Protein AF-A0A7C7VQ15-F1 (afdb_monomer_lite)

Radius of gyration: 19.2 Å; chains: 1; bounding box: 35×45×31 Å

Foldseek 3Di:
DVVVVVVVVVVVVVVVCVVVVPDDDDDDDLQPDEEEDEDDDDDPCCVPPVVVVVVVVVCVSVVVVHHYHYDYDPPD

Structure (mmCIF, N/CA/C/O backbone):
data_AF-A0A7C7VQ15-F1
#
_entry.id   AF-A0A7C7VQ15-F1
#
loop_
_atom_site.group_PDB
_atom_site.id
_atom_site.type_symbol
_atom_site.label_atom_id
_atom_site.label_alt_id
_atom_site.label_comp_id
_atom_site.label_asym_id
_atom_site.label_entity_id
_atom_site.label_seq_id
_atom_site.pdbx_PDB_ins_code
_atom_site.Cartn_x
_atom_site.Cartn_y
_atom_site.Cartn_z
_atom_site.occupancy
_atom_site.B_iso_or_equiv
_atom_site.auth_seq_id
_atom_site.auth_comp_id
_atom_site.auth_asym_id
_atom_site.auth_atom_id
_atom_site.pdbx_PDB_model_num
ATOM 1 N N . MET A 1 1 ? -3.217 36.579 16.003 1.00 61.00 1 MET A N 1
ATOM 2 C CA . MET A 1 1 ? -4.262 35.898 15.195 1.00 61.00 1 MET A CA 1
ATOM 3 C C . MET A 1 1 ? -3.875 34.468 14.792 1.00 61.00 1 MET A C 1
ATOM 5 O O . MET A 1 1 ? -4.675 33.566 15.013 1.00 61.00 1 MET A O 1
ATOM 9 N N . ILE A 1 2 ? -2.659 34.231 14.283 1.00 77.38 2 ILE A N 1
ATOM 10 C CA . ILE A 1 2 ? -2.145 32.909 13.848 1.00 77.38 2 ILE A CA 1
ATOM 11 C C . ILE A 1 2 ? -2.175 31.852 14.968 1.00 77.38 2 ILE A C 1
ATOM 13 O O . ILE A 1 2 ? -2.763 30.790 14.797 1.00 77.38 2 ILE A O 1
ATOM 17 N N . ILE A 1 3 ? -1.673 32.180 16.165 1.00 85.50 3 ILE A N 1
ATOM 18 C CA . ILE A 1 3 ? -1.623 31.245 17.310 1.00 85.50 3 ILE A CA 1
ATOM 19 C C . ILE A 1 3 ? -3.017 30.706 17.690 1.00 85.50 3 ILE A C 1
ATOM 21 O O . ILE A 1 3 ? -3.160 29.536 18.037 1.00 85.50 3 ILE A O 1
ATOM 25 N N . LYS A 1 4 ? -4.070 31.533 17.597 1.00 80.62 4 LYS A N 1
ATOM 26 C CA . LYS A 1 4 ? -5.455 31.119 17.892 1.00 80.62 4 LYS A CA 1
ATOM 27 C C . LYS A 1 4 ? -5.969 30.091 16.875 1.00 80.62 4 LYS A C 1
ATOM 29 O O . LYS A 1 4 ? -6.655 29.150 17.268 1.00 80.62 4 LYS A O 1
ATOM 34 N N . HIS A 1 5 ? -5.615 30.248 15.599 1.00 87.94 5 HIS A N 1
ATOM 35 C CA . HIS A 1 5 ? -6.003 29.321 14.533 1.00 87.94 5 HIS A CA 1
ATOM 36 C C . HIS A 1 5 ? -5.228 28.006 14.624 1.00 87.9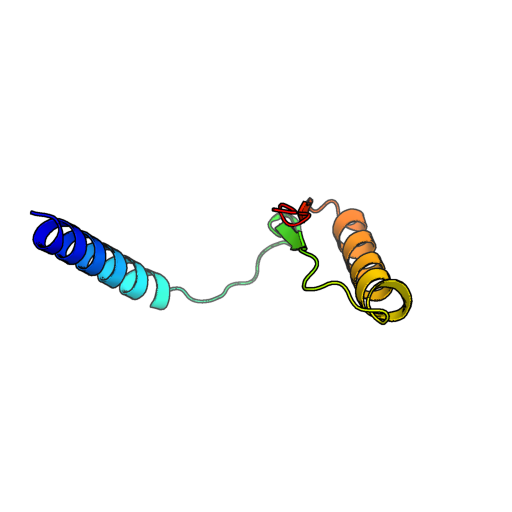4 5 HIS A C 1
ATOM 38 O O . HIS A 1 5 ? -5.852 26.950 14.572 1.00 87.94 5 HIS A O 1
ATOM 44 N N . CYS A 1 6 ? -3.917 28.056 14.888 1.00 92.62 6 CYS A N 1
ATOM 45 C CA . CYS A 1 6 ? -3.119 26.855 15.144 1.00 92.62 6 CYS A CA 1
ATOM 46 C C . CYS A 1 6 ? -3.685 26.052 16.323 1.00 92.62 6 CYS A C 1
ATOM 48 O O . CYS A 1 6 ? -3.946 24.865 16.177 1.00 92.62 6 CYS A O 1
ATOM 50 N N . LYS A 1 7 ? -3.995 26.707 17.454 1.00 94.75 7 LYS A N 1
ATOM 51 C CA . LYS A 1 7 ? -4.602 26.040 18.621 1.00 94.75 7 LYS A CA 1
ATOM 52 C C . LYS A 1 7 ? -5.944 25.379 18.299 1.00 94.75 7 LYS A C 1
ATOM 54 O O . LYS A 1 7 ? -6.222 24.294 18.802 1.00 94.75 7 LYS A O 1
ATOM 59 N N . ARG A 1 8 ? -6.786 26.018 17.479 1.00 94.50 8 ARG A N 1
ATOM 60 C CA . ARG A 1 8 ? -8.051 25.420 17.024 1.00 94.50 8 ARG A CA 1
ATOM 61 C C . ARG A 1 8 ? -7.795 24.193 16.146 1.00 94.50 8 ARG A C 1
ATOM 63 O O . ARG A 1 8 ? -8.425 23.168 16.379 1.00 94.50 8 ARG A O 1
ATOM 70 N N . GLY A 1 9 ? -6.859 24.287 15.201 1.00 96.31 9 GLY A N 1
ATOM 71 C CA . GLY A 1 9 ? -6.459 23.168 14.346 1.00 96.31 9 GLY A CA 1
ATOM 72 C C . GLY A 1 9 ? -5.939 21.978 15.151 1.00 96.31 9 GLY A C 1
ATOM 73 O O . GLY A 1 9 ? -6.413 20.863 14.959 1.00 96.31 9 GLY A O 1
ATOM 74 N N . THR A 1 10 ? -5.059 22.218 16.128 1.00 97.31 10 THR A N 1
ATOM 75 C CA . THR A 1 10 ? -4.524 21.162 17.001 1.00 97.31 10 THR A CA 1
ATOM 76 C C . THR A 1 10 ? -5.628 20.436 17.766 1.00 97.31 10 THR A C 1
ATOM 78 O O . THR A 1 10 ? -5.615 19.214 17.814 1.00 97.31 10 THR A O 1
ATOM 81 N N . ARG A 1 11 ? -6.613 21.157 18.319 1.00 96.62 11 ARG A N 1
ATOM 82 C CA . ARG A 1 11 ? -7.733 20.530 19.048 1.00 96.62 11 ARG A CA 1
ATOM 83 C C . ARG A 1 11 ? -8.585 19.632 18.152 1.00 96.62 11 ARG A C 1
ATOM 85 O O . ARG A 1 11 ? -9.012 18.571 18.590 1.00 96.62 11 ARG A O 1
ATOM 92 N N . ILE A 1 12 ? -8.829 20.053 16.910 1.00 97.44 12 ILE A N 1
ATOM 93 C CA . ILE A 1 12 ? -9.575 19.248 15.933 1.00 97.44 12 ILE A CA 1
ATOM 94 C C . ILE A 1 12 ? -8.779 17.985 15.589 1.00 97.44 12 ILE A C 1
ATOM 96 O O . ILE A 1 12 ? -9.318 16.888 15.687 1.00 97.44 12 ILE A O 1
ATOM 100 N N . ALA A 1 13 ? -7.487 18.129 15.279 1.00 97.56 13 ALA A N 1
ATOM 101 C CA . ALA A 1 13 ? -6.618 16.995 14.975 1.00 97.56 13 ALA A CA 1
ATOM 102 C C . ALA A 1 13 ? -6.522 16.003 16.148 1.00 97.56 13 ALA A C 1
ATOM 104 O O . ALA A 1 13 ? -6.618 14.800 15.937 1.00 97.56 13 ALA A O 1
ATOM 105 N N . GLN A 1 14 ? -6.406 16.494 17.388 1.00 97.88 14 GLN A N 1
ATOM 106 C CA . GLN A 1 14 ? -6.390 15.652 18.591 1.00 97.88 14 GLN A CA 1
ATOM 107 C C . GLN A 1 14 ? -7.658 14.804 18.719 1.00 97.88 14 GLN A C 1
ATOM 109 O O . GLN A 1 14 ? -7.567 13.616 19.017 1.00 97.88 14 GLN A O 1
ATOM 114 N N . ARG A 1 15 ? -8.831 15.393 18.455 1.00 97.56 15 ARG A N 1
ATOM 115 C CA . ARG A 1 15 ? -10.099 14.657 18.469 1.00 97.56 15 ARG A CA 1
ATOM 116 C C . ARG A 1 15 ? -10.139 13.577 17.384 1.00 97.56 15 ARG A C 1
ATOM 118 O O . ARG A 1 15 ? -10.460 12.439 17.697 1.00 97.56 15 ARG A O 1
ATOM 125 N N . MET A 1 16 ? -9.755 13.915 16.151 1.00 98.00 16 MET A N 1
ATOM 126 C CA . MET A 1 16 ? -9.713 12.956 15.038 1.00 98.00 16 MET A CA 1
ATOM 127 C C . MET A 1 16 ? -8.769 11.780 15.324 1.00 98.00 16 MET A C 1
ATOM 129 O O . MET A 1 16 ? -9.098 10.641 15.019 1.00 98.00 16 MET A O 1
ATOM 133 N N . VAL A 1 17 ? -7.608 12.042 15.939 1.00 98.00 17 VAL A N 1
ATOM 134 C CA . VAL A 1 17 ? -6.662 10.988 16.341 1.00 98.00 17 VAL A CA 1
ATOM 135 C C . VAL A 1 17 ? -7.255 10.093 17.426 1.00 98.00 17 VAL A C 1
ATOM 137 O O . VAL A 1 17 ? -7.092 8.878 17.346 1.00 98.00 17 VAL A O 1
ATOM 140 N N . SER A 1 18 ? -7.950 10.665 18.415 1.00 97.81 18 SER A N 1
ATOM 141 C CA . SER A 1 18 ? -8.623 9.880 19.458 1.00 97.81 18 SER A CA 1
ATOM 142 C C . SER A 1 18 ? -9.655 8.930 18.853 1.00 97.81 18 SER A C 1
ATOM 144 O O . SER A 1 18 ? -9.604 7.738 19.121 1.00 97.81 18 SER A O 1
ATOM 146 N N . GLU A 1 19 ? -10.530 9.445 17.984 1.00 97.56 19 GLU A N 1
ATOM 147 C CA . GLU A 1 19 ? -11.569 8.656 17.306 1.00 97.56 19 GLU A CA 1
ATOM 148 C C . GLU A 1 19 ? -10.950 7.566 16.407 1.00 97.56 19 GLU A C 1
ATOM 150 O O . GLU A 1 19 ? -11.367 6.412 16.445 1.00 97.56 19 GLU A O 1
ATOM 155 N N . ALA A 1 20 ? -9.900 7.889 15.645 1.00 96.94 20 ALA A N 1
ATOM 156 C CA . ALA A 1 20 ? -9.235 6.921 14.770 1.00 96.94 20 ALA A CA 1
ATOM 157 C C . ALA A 1 20 ? -8.473 5.825 15.537 1.00 96.94 20 ALA A C 1
ATOM 159 O O . ALA A 1 20 ? -8.334 4.712 15.035 1.00 96.94 20 ALA A O 1
ATOM 160 N N . SER A 1 21 ? -7.983 6.120 16.745 1.00 97.19 21 SER A N 1
ATOM 161 C CA . SER A 1 21 ? -7.237 5.157 17.571 1.00 97.19 21 SER A CA 1
ATOM 162 C C . SER A 1 21 ? -8.121 4.047 18.150 1.00 97.19 21 SER A C 1
ATOM 164 O O . SER A 1 21 ? -7.604 3.009 18.558 1.00 97.19 21 SER A O 1
ATOM 166 N N . GLU A 1 22 ? -9.440 4.245 18.183 1.00 97.50 22 GLU A N 1
ATOM 167 C CA . GLU A 1 22 ? -10.412 3.242 18.638 1.00 97.50 22 GLU A CA 1
ATOM 168 C C . GLU A 1 22 ? -10.769 2.221 17.542 1.00 97.50 22 GLU A C 1
ATOM 170 O O . GLU A 1 22 ? -11.335 1.164 17.836 1.00 97.50 22 GLU A O 1
ATOM 175 N N . LEU A 1 23 ? -10.419 2.504 16.280 1.00 96.94 23 LEU A N 1
ATOM 176 C CA . LEU A 1 23 ? -10.682 1.616 15.151 1.00 96.94 23 LEU A CA 1
ATOM 177 C C . LEU A 1 23 ? -9.859 0.328 15.266 1.00 96.94 23 LEU A C 1
ATOM 179 O O . LEU A 1 23 ? -8.646 0.342 15.486 1.00 96.94 23 LEU A O 1
ATOM 183 N N . LYS A 1 24 ? -10.522 -0.812 15.062 1.00 96.88 24 LYS A N 1
ATOM 184 C CA . LYS A 1 24 ? -9.878 -2.128 15.016 1.00 96.88 24 LYS A CA 1
ATOM 185 C C . LYS A 1 24 ? -9.683 -2.559 13.570 1.00 96.88 24 LYS A C 1
ATOM 187 O O . LYS A 1 24 ? -10.519 -2.285 12.718 1.00 96.88 24 LYS A O 1
ATOM 192 N N . ARG A 1 25 ? -8.574 -3.253 13.304 1.00 95.69 25 ARG A N 1
ATOM 193 C CA . ARG A 1 25 ? -8.334 -3.868 11.995 1.00 95.69 25 ARG A CA 1
ATOM 194 C C . ARG A 1 25 ? -9.329 -5.000 11.768 1.00 95.69 25 ARG A C 1
ATOM 196 O O . ARG A 1 25 ? -9.560 -5.804 12.670 1.00 95.69 25 ARG A O 1
ATOM 203 N N . GLU A 1 26 ? -9.827 -5.088 10.547 1.00 96.56 26 GLU A N 1
ATOM 204 C CA . GLU A 1 26 ? -10.685 -6.166 10.072 1.00 96.56 26 GLU A CA 1
ATOM 205 C C . GLU A 1 26 ? -10.169 -6.696 8.727 1.00 96.56 26 GLU A C 1
ATOM 207 O O . GLU A 1 26 ? -9.467 -5.974 8.011 1.00 96.56 26 GLU A O 1
ATOM 212 N N . PRO A 1 27 ? -10.468 -7.957 8.376 1.00 96.44 27 PRO A N 1
ATOM 213 C CA . PRO A 1 27 ? -10.202 -8.461 7.038 1.00 96.44 27 PRO A CA 1
ATOM 214 C C . PRO A 1 27 ? -10.954 -7.638 5.987 1.00 96.44 27 PRO A C 1
ATOM 216 O O . PRO A 1 27 ? -12.131 -7.319 6.153 1.00 96.44 27 PRO A O 1
ATOM 219 N N . HIS A 1 28 ? -10.284 -7.338 4.880 1.00 93.88 28 HIS A N 1
ATOM 220 C CA . HIS A 1 28 ? -10.878 -6.643 3.746 1.00 93.88 28 HIS A CA 1
ATOM 221 C C . HIS A 1 28 ? -10.497 -7.353 2.447 1.00 93.88 28 HIS A C 1
ATOM 223 O O . HIS A 1 28 ? -9.418 -7.953 2.389 1.00 93.88 28 HIS A O 1
ATOM 229 N N . PRO A 1 29 ? -11.371 -7.340 1.424 1.00 94.19 29 PRO A N 1
ATOM 230 C CA . PRO A 1 29 ? -11.037 -7.941 0.147 1.00 94.19 29 PRO A CA 1
ATOM 231 C C . PRO A 1 29 ? -9.846 -7.211 -0.468 1.00 94.19 29 PRO A C 1
ATOM 233 O O . PRO A 1 29 ? -9.661 -6.008 -0.259 1.00 94.19 29 PRO A O 1
ATOM 236 N N . LEU A 1 30 ? -9.064 -7.950 -1.254 1.00 90.94 30 LEU A N 1
ATOM 237 C CA . LEU A 1 30 ? -7.917 -7.384 -1.951 1.00 90.94 30 LEU A CA 1
ATOM 238 C C . LEU A 1 30 ? -8.334 -6.210 -2.849 1.00 90.94 30 LEU A C 1
ATOM 240 O O . LEU A 1 30 ? -7.599 -5.235 -2.859 1.00 90.94 30 LEU A O 1
ATOM 244 N N . SER A 1 31 ? -9.556 -6.246 -3.410 1.00 93.19 31 SER A N 1
ATOM 245 C CA . SER A 1 31 ? -10.177 -5.220 -4.280 1.00 93.19 31 SER A CA 1
ATOM 246 C C . SER A 1 31 ? -10.200 -3.798 -3.719 1.00 93.19 31 SER A C 1
ATOM 248 O O . SER A 1 31 ? -10.508 -2.843 -4.429 1.00 93.19 31 SER A O 1
ATOM 250 N N . ASN A 1 32 ? -9.974 -3.658 -2.411 1.00 93.25 32 ASN A N 1
ATOM 251 C CA . ASN A 1 32 ? -9.964 -2.376 -1.716 1.00 93.25 32 ASN A CA 1
ATOM 252 C C . ASN A 1 32 ? -8.529 -1.886 -1.447 1.00 93.25 32 ASN A C 1
ATOM 254 O O . ASN A 1 32 ? -8.336 -0.872 -0.772 1.00 93.25 32 ASN A O 1
ATOM 258 N N . LEU A 1 33 ? -7.516 -2.601 -1.944 1.00 93.56 33 LEU A N 1
ATOM 259 C CA . LEU A 1 33 ? -6.114 -2.258 -1.796 1.00 93.56 33 LEU A CA 1
ATOM 260 C C . LEU A 1 33 ? -5.697 -1.291 -2.906 1.00 93.56 33 LEU A C 1
ATOM 262 O O . LEU A 1 33 ? -5.818 -1.549 -4.097 1.00 93.56 33 LEU A O 1
ATOM 266 N N . THR A 1 34 ? -5.130 -0.160 -2.506 1.00 94.69 34 THR A N 1
ATOM 267 C CA . THR A 1 34 ? -4.409 0.729 -3.418 1.00 94.69 34 THR A CA 1
ATOM 268 C C . THR A 1 34 ? -3.018 0.948 -2.861 1.00 94.69 34 THR A C 1
ATOM 270 O O . THR A 1 34 ? -2.864 1.368 -1.712 1.00 94.69 34 THR A O 1
ATOM 273 N N . VAL A 1 35 ? -1.999 0.668 -3.670 1.00 94.31 35 VAL A N 1
ATOM 274 C CA . VAL A 1 35 ? -0.599 0.802 -3.259 1.00 94.31 35 VAL A CA 1
ATOM 275 C C . VAL A 1 35 ? 0.045 1.958 -4.006 1.00 94.31 35 VAL A C 1
ATOM 277 O O . VAL A 1 35 ? 0.024 2.016 -5.229 1.00 94.31 35 VAL A O 1
ATOM 280 N N . SER A 1 36 ? 0.648 2.886 -3.266 1.00 93.56 36 SER A N 1
ATOM 281 C CA . SER A 1 36 ? 1.464 3.955 -3.842 1.00 93.56 36 SER A CA 1
ATOM 282 C C . SER A 1 36 ? 2.938 3.669 -3.601 1.00 93.56 36 SER A C 1
ATOM 284 O O . SER A 1 36 ? 3.347 3.402 -2.473 1.00 93.56 36 SER A O 1
ATOM 286 N N . ILE A 1 37 ? 3.746 3.811 -4.646 1.00 91.38 37 ILE A N 1
ATOM 287 C CA . ILE A 1 37 ? 5.190 3.600 -4.609 1.00 91.38 37 ILE A CA 1
ATOM 288 C C . ILE A 1 37 ? 5.889 4.899 -4.974 1.00 91.38 37 ILE A C 1
ATOM 290 O O . ILE A 1 37 ? 5.528 5.598 -5.925 1.00 91.38 37 ILE A O 1
ATOM 294 N N . LYS A 1 38 ? 6.929 5.208 -4.206 1.00 87.19 38 LYS A N 1
ATOM 295 C CA . LYS A 1 38 ? 7.800 6.349 -4.437 1.00 87.19 38 LYS A CA 1
ATOM 296 C C . LYS A 1 38 ? 9.247 5.909 -4.315 1.00 87.19 38 LYS A C 1
ATOM 298 O O . LYS A 1 38 ? 9.613 5.247 -3.348 1.00 87.19 38 LYS A O 1
ATOM 303 N N . CYS A 1 39 ? 10.066 6.313 -5.280 1.00 83.69 39 CYS A N 1
ATOM 304 C CA . CYS A 1 39 ? 11.506 6.174 -5.152 1.00 83.69 39 CYS A CA 1
ATOM 305 C C . CYS A 1 39 ? 12.043 7.166 -4.109 1.00 83.69 39 CYS A C 1
ATOM 307 O O . CYS A 1 39 ? 11.614 8.323 -4.037 1.00 83.69 39 CYS A O 1
ATOM 309 N N . GLY A 1 40 ? 12.960 6.675 -3.274 1.00 78.06 40 GLY A N 1
ATOM 310 C CA . GLY A 1 40 ? 13.720 7.489 -2.332 1.00 78.06 40 GLY A CA 1
ATOM 311 C C . GLY A 1 40 ? 14.838 8.267 -3.028 1.00 78.06 40 GLY A C 1
ATOM 312 O O . GLY A 1 40 ? 14.717 8.670 -4.186 1.00 78.06 40 GLY A O 1
ATOM 313 N N . ALA A 1 41 ? 15.946 8.477 -2.318 1.00 79.31 41 ALA A N 1
ATOM 314 C CA . ALA A 1 41 ? 17.155 9.027 -2.920 1.00 79.31 41 ALA A CA 1
ATOM 315 C C . ALA A 1 41 ? 17.735 8.040 -3.940 1.00 79.31 41 ALA A C 1
ATOM 317 O O . ALA A 1 41 ? 17.733 6.838 -3.697 1.00 79.31 41 ALA A O 1
ATOM 318 N N . SER A 1 42 ? 18.227 8.547 -5.071 1.00 82.06 42 SER A N 1
ATOM 319 C CA . SER A 1 42 ? 18.853 7.697 -6.080 1.00 82.06 42 SER A CA 1
ATOM 320 C C . SER A 1 42 ? 20.175 7.145 -5.557 1.00 82.06 42 SER A C 1
ATOM 322 O O . SER A 1 42 ? 21.054 7.914 -5.176 1.00 82.06 42 SER A O 1
ATOM 324 N N . ASP A 1 43 ? 20.339 5.830 -5.614 1.00 85.19 43 ASP A N 1
ATOM 325 C CA . ASP A 1 43 ? 21.608 5.150 -5.375 1.00 85.19 43 ASP A CA 1
ATOM 326 C C . ASP A 1 43 ? 21.818 4.031 -6.408 1.00 85.19 43 ASP A C 1
ATOM 328 O O . ASP A 1 43 ? 20.917 3.686 -7.179 1.00 85.19 43 ASP A O 1
ATOM 332 N N . THR A 1 44 ? 23.034 3.487 -6.460 1.00 83.69 44 THR A N 1
ATOM 333 C CA . THR A 1 44 ? 23.417 2.450 -7.430 1.00 83.69 44 THR A CA 1
ATOM 334 C C . THR A 1 44 ? 22.737 1.104 -7.183 1.00 83.69 44 THR A C 1
ATOM 336 O O . THR A 1 44 ? 22.671 0.281 -8.094 1.00 83.69 44 THR A O 1
ATOM 339 N N . THR A 1 45 ? 22.210 0.869 -5.982 1.00 87.12 45 THR A N 1
ATOM 340 C CA . THR A 1 45 ? 21.538 -0.382 -5.617 1.00 87.12 45 THR A CA 1
ATOM 341 C C . THR A 1 45 ? 20.080 -0.402 -6.061 1.00 87.12 45 THR A C 1
ATOM 343 O O . THR A 1 45 ? 19.534 -1.484 -6.284 1.00 87.12 45 THR A O 1
ATOM 346 N N . LEU A 1 46 ? 19.461 0.764 -6.288 1.00 83.50 46 LEU A N 1
ATOM 347 C CA . LEU A 1 46 ? 18.052 0.841 -6.673 1.00 83.50 46 LEU A CA 1
ATOM 348 C C . LEU A 1 46 ? 17.734 0.070 -7.955 1.00 83.50 46 LEU A C 1
ATOM 350 O O . LEU A 1 46 ? 16.757 -0.672 -8.011 1.00 83.50 46 LEU A O 1
ATOM 354 N N . GLY A 1 47 ? 18.560 0.240 -8.989 1.00 83.44 47 GLY A N 1
ATOM 355 C CA . GLY A 1 47 ? 18.351 -0.398 -10.292 1.00 83.44 47 GLY A CA 1
ATOM 356 C C . GLY A 1 47 ? 18.636 -1.902 -10.308 1.00 83.44 47 GLY A C 1
ATOM 357 O O . GLY A 1 47 ? 18.220 -2.576 -11.243 1.00 83.44 47 GLY A O 1
ATOM 358 N N . ILE A 1 48 ? 19.329 -2.422 -9.291 1.00 89.75 48 ILE A N 1
ATOM 359 C CA . ILE A 1 48 ? 19.792 -3.818 -9.235 1.00 89.75 48 ILE A CA 1
ATOM 360 C C . ILE A 1 48 ? 18.962 -4.632 -8.237 1.00 89.75 48 ILE A C 1
ATOM 362 O O . ILE A 1 48 ? 18.716 -5.812 -8.465 1.00 89.75 48 ILE A O 1
ATOM 366 N N . ALA A 1 49 ? 18.521 -4.009 -7.141 1.00 90.12 49 ALA A N 1
ATOM 367 C CA . ALA A 1 49 ? 17.861 -4.695 -6.038 1.00 90.12 49 ALA A CA 1
ATOM 368 C C . ALA A 1 49 ? 16.438 -4.182 -5.792 1.00 90.12 49 ALA A C 1
ATOM 370 O O . ALA A 1 49 ? 15.473 -4.907 -6.030 1.00 90.12 49 ALA A O 1
ATOM 371 N N . SER A 1 50 ? 16.277 -2.941 -5.321 1.00 89.38 50 SER A N 1
ATOM 372 C CA . SER A 1 50 ? 14.976 -2.499 -4.806 1.00 89.38 50 SER A CA 1
ATOM 373 C C . SER A 1 50 ? 13.921 -2.327 -5.896 1.00 89.38 50 SER A C 1
ATOM 375 O O . SER A 1 50 ? 12.783 -2.732 -5.690 1.00 89.38 50 SER A O 1
ATOM 377 N N . ASN A 1 51 ? 14.263 -1.747 -7.052 1.00 90.94 51 ASN A N 1
ATOM 378 C CA . ASN A 1 51 ? 13.282 -1.513 -8.113 1.00 90.94 51 ASN A CA 1
ATOM 379 C C . ASN A 1 51 ? 12.811 -2.825 -8.758 1.00 90.94 51 ASN A C 1
ATOM 381 O O . ASN A 1 51 ? 11.601 -2.962 -8.913 1.00 90.94 51 ASN A O 1
ATOM 385 N N . PRO A 1 52 ? 13.687 -3.804 -9.074 1.00 93.38 52 PRO A N 1
ATOM 386 C CA . PRO A 1 52 ? 13.236 -5.122 -9.522 1.00 93.38 52 PRO A CA 1
ATOM 387 C C . PRO A 1 52 ? 12.340 -5.832 -8.499 1.00 93.38 52 PRO A C 1
ATOM 389 O O . PRO A 1 52 ? 11.278 -6.327 -8.863 1.00 93.38 52 PRO A O 1
ATOM 392 N N . ALA A 1 53 ? 12.713 -5.823 -7.213 1.00 93.44 53 ALA A N 1
ATOM 393 C CA . ALA A 1 53 ? 11.911 -6.455 -6.162 1.00 93.44 53 ALA A CA 1
ATOM 394 C C . ALA A 1 53 ? 10.530 -5.798 -6.005 1.00 93.44 53 ALA A C 1
ATOM 396 O O . ALA A 1 53 ? 9.522 -6.481 -5.850 1.00 93.44 53 ALA A O 1
ATOM 397 N N . VAL A 1 54 ? 10.474 -4.466 -6.067 1.00 93.56 54 VAL A N 1
ATOM 398 C CA . VAL A 1 54 ? 9.209 -3.724 -6.041 1.00 93.56 54 VAL A CA 1
ATOM 399 C C . VAL A 1 54 ? 8.399 -3.973 -7.316 1.00 93.56 54 VAL A C 1
ATOM 401 O O . VAL A 1 54 ? 7.183 -4.085 -7.223 1.00 93.56 54 VAL A O 1
ATOM 404 N N . GLY A 1 55 ? 9.048 -4.109 -8.475 1.00 93.88 55 GLY A N 1
ATOM 405 C CA . GLY A 1 55 ? 8.403 -4.450 -9.745 1.00 93.88 55 GLY A CA 1
ATOM 406 C C . GLY A 1 55 ? 7.618 -5.758 -9.671 1.00 93.88 55 GLY A C 1
ATOM 407 O O . GLY A 1 55 ? 6.434 -5.764 -9.983 1.00 93.88 55 GLY A O 1
ATOM 408 N N . GLU A 1 56 ? 8.221 -6.821 -9.135 1.00 96.44 56 GLU A N 1
ATOM 409 C CA . GLU A 1 56 ? 7.547 -8.119 -8.959 1.00 96.44 56 GLU A CA 1
ATOM 410 C C . GLU A 1 56 ? 6.289 -8.012 -8.075 1.00 96.44 56 GLU A C 1
ATOM 412 O O . GLU A 1 56 ? 5.237 -8.597 -8.351 1.00 96.44 56 GLU A O 1
ATOM 417 N N . VAL A 1 57 ? 6.369 -7.211 -7.007 1.00 94.69 57 VAL A N 1
ATOM 418 C CA . VAL A 1 57 ? 5.225 -6.954 -6.121 1.00 94.69 57 VAL A CA 1
ATOM 419 C C . VAL A 1 57 ? 4.135 -6.165 -6.849 1.00 94.69 57 VAL A C 1
ATOM 421 O O . VAL A 1 57 ? 2.953 -6.463 -6.686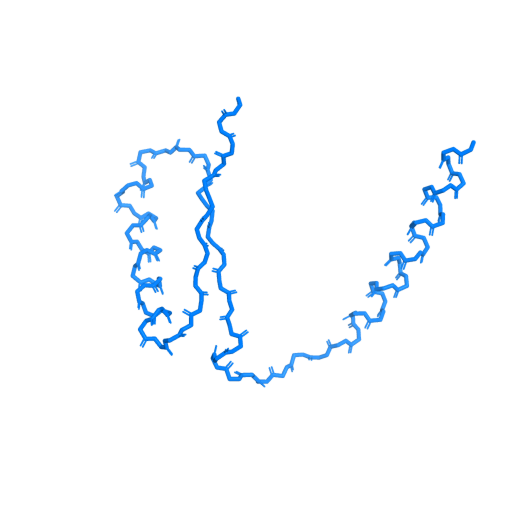 1.00 94.69 57 VAL A O 1
ATOM 424 N N . VAL A 1 58 ? 4.511 -5.178 -7.664 1.00 95.06 58 VAL A N 1
ATOM 425 C CA . VAL A 1 58 ? 3.570 -4.399 -8.479 1.00 95.06 58 VAL A CA 1
ATOM 426 C C . VAL A 1 58 ? 2.848 -5.283 -9.481 1.00 95.06 58 VAL A C 1
ATOM 428 O O . VAL A 1 58 ? 1.622 -5.223 -9.546 1.00 95.06 58 VAL A O 1
ATOM 431 N N . ASP A 1 59 ? 3.580 -6.126 -10.204 1.00 95.62 59 ASP A N 1
ATOM 432 C CA . ASP A 1 59 ? 3.005 -7.039 -11.191 1.00 95.62 59 ASP A CA 1
ATOM 433 C C . ASP A 1 59 ? 2.045 -8.025 -10.526 1.00 95.62 59 ASP A C 1
ATOM 435 O O . ASP A 1 59 ? 0.951 -8.267 -11.036 1.00 95.62 59 ASP A O 1
ATOM 439 N N . THR A 1 60 ? 2.388 -8.509 -9.328 1.00 95.06 60 THR A N 1
ATOM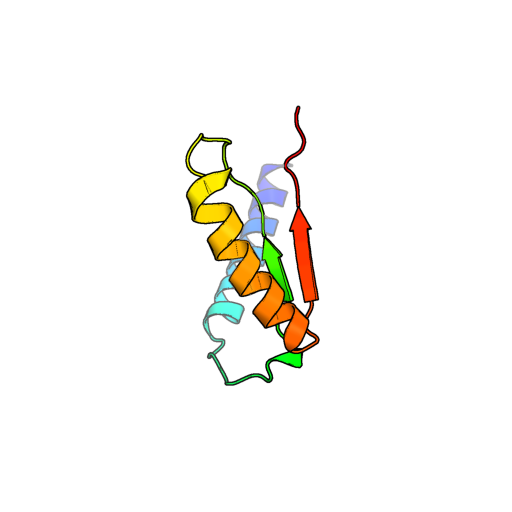 440 C CA . THR A 1 60 ? 1.482 -9.329 -8.518 1.00 95.06 60 THR A CA 1
ATOM 441 C C . THR A 1 60 ? 0.197 -8.570 -8.187 1.00 95.06 60 THR A C 1
ATOM 443 O O . THR A 1 60 ? -0.893 -9.088 -8.410 1.00 95.06 60 THR A O 1
ATOM 446 N N . ILE A 1 61 ? 0.289 -7.342 -7.671 1.00 94.50 61 ILE A N 1
ATOM 447 C CA . ILE A 1 61 ? -0.878 -6.539 -7.267 1.00 94.50 61 ILE A CA 1
ATOM 448 C C . ILE A 1 61 ? -1.773 -6.220 -8.476 1.00 94.50 61 ILE A C 1
ATOM 450 O O . ILE A 1 61 ? -2.982 -6.443 -8.423 1.00 94.50 61 ILE A O 1
ATOM 454 N N . ILE A 1 62 ? -1.185 -5.774 -9.589 1.00 94.31 62 ILE A N 1
ATOM 455 C CA . ILE A 1 62 ? -1.913 -5.492 -10.835 1.00 94.31 62 ILE A CA 1
ATOM 456 C C . ILE A 1 62 ? -2.530 -6.774 -11.408 1.00 94.31 62 ILE A C 1
ATOM 458 O O . ILE A 1 62 ? -3.654 -6.740 -11.907 1.00 94.31 62 ILE A O 1
ATOM 462 N N . GLY A 1 63 ? -1.846 -7.916 -11.294 1.00 94.75 63 GLY A N 1
ATOM 463 C CA . GLY A 1 63 ? -2.357 -9.224 -11.706 1.00 94.75 63 GLY A CA 1
ATOM 464 C C . GLY A 1 63 ? -3.642 -9.646 -10.984 1.00 94.75 63 GLY A C 1
ATOM 465 O O . GLY A 1 63 ? -4.420 -10.421 -11.536 1.00 94.75 63 GLY A O 1
ATOM 466 N N . HIS A 1 64 ? -3.911 -9.097 -9.794 1.00 94.50 64 HIS A N 1
ATOM 467 C CA . HIS A 1 64 ? -5.173 -9.286 -9.071 1.00 94.50 64 HIS A CA 1
ATOM 468 C C . HIS A 1 64 ? -6.259 -8.256 -9.443 1.00 94.50 64 HIS A C 1
ATOM 470 O O . HIS A 1 64 ? -7.377 -8.348 -8.943 1.00 94.50 64 HIS A O 1
ATOM 476 N N . GLY A 1 65 ? -5.968 -7.310 -10.343 1.00 92.75 65 GLY A N 1
ATOM 477 C CA . GLY A 1 65 ? -6.890 -6.252 -10.773 1.00 92.75 65 GLY A CA 1
ATOM 478 C C . GLY A 1 65 ? -6.867 -4.995 -9.899 1.00 92.75 65 GLY A C 1
ATOM 479 O O . GLY A 1 65 ? -7.726 -4.128 -10.061 1.00 92.75 65 GLY A O 1
ATOM 480 N N . GLU A 1 66 ? -5.898 -4.884 -8.989 1.00 95.56 66 GLU A N 1
ATOM 481 C CA . GLU A 1 66 ? -5.797 -3.773 -8.043 1.00 95.56 66 GLU A CA 1
ATOM 482 C C . GLU A 1 66 ? -5.095 -2.542 -8.623 1.00 95.56 66 GLU A C 1
ATOM 484 O O . GLU A 1 66 ? -4.475 -2.566 -9.689 1.00 95.56 66 GLU A O 1
ATOM 489 N N . THR A 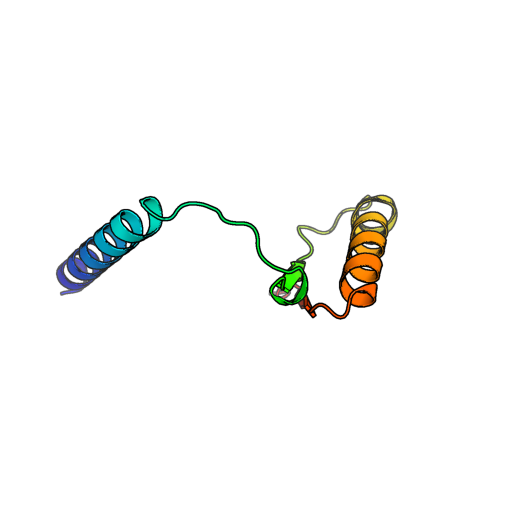1 67 ? -5.151 -1.437 -7.875 1.00 94.69 67 THR A N 1
ATOM 490 C CA . THR A 1 67 ? -4.550 -0.167 -8.293 1.00 94.69 67 THR A CA 1
ATOM 491 C C . THR A 1 67 ? -3.171 0.049 -7.677 1.00 94.69 67 THR A C 1
ATOM 493 O O . THR A 1 67 ? -3.002 0.064 -6.454 1.00 94.69 67 THR A O 1
ATOM 496 N N . VAL A 1 68 ? -2.190 0.331 -8.538 1.00 95.12 68 VAL A N 1
ATOM 497 C CA . VAL A 1 68 ? -0.860 0.806 -8.143 1.00 95.12 68 VAL A CA 1
ATOM 498 C C . VAL A 1 68 ? -0.619 2.209 -8.694 1.00 95.12 68 VAL A C 1
ATOM 500 O O . VAL A 1 68 ? -0.856 2.480 -9.869 1.00 95.12 68 VAL A O 1
ATOM 503 N N . ILE A 1 69 ? -0.112 3.106 -7.847 1.00 94.00 69 ILE A N 1
ATOM 504 C CA . ILE A 1 69 ? 0.257 4.478 -8.207 1.00 94.00 69 ILE A CA 1
ATOM 505 C C . ILE A 1 69 ? 1.770 4.635 -8.068 1.00 94.00 69 ILE A C 1
ATOM 507 O O . ILE A 1 69 ? 2.333 4.377 -7.006 1.00 94.00 69 ILE A O 1
ATOM 511 N N . PHE A 1 70 ? 2.438 5.112 -9.117 1.00 89.75 70 PHE A N 1
ATOM 512 C CA . PHE A 1 70 ? 3.864 5.434 -9.078 1.00 89.75 70 PHE A CA 1
ATOM 513 C C . PHE A 1 70 ? 4.087 6.949 -9.126 1.00 89.75 70 PHE A C 1
ATOM 515 O O . PHE A 1 70 ? 3.597 7.630 -10.026 1.00 89.75 70 PHE A O 1
ATOM 522 N N . GLY A 1 71 ? 4.851 7.480 -8.166 1.00 82.50 71 GLY A N 1
ATOM 523 C CA . GLY A 1 71 ? 5.172 8.905 -8.078 1.00 82.50 71 GLY A CA 1
ATOM 524 C C . GLY A 1 71 ? 6.675 9.180 -8.122 1.00 82.50 71 GLY A C 1
ATOM 525 O O . GLY A 1 71 ? 7.411 8.776 -7.221 1.00 82.50 71 GLY A O 1
ATOM 526 N N . LYS A 1 72 ? 7.132 9.953 -9.116 1.00 65.88 72 LYS A N 1
ATOM 527 C CA . LYS A 1 72 ? 8.503 10.492 -9.146 1.00 65.88 72 LYS A CA 1
ATOM 528 C C . LYS A 1 72 ? 8.580 11.760 -8.278 1.00 65.88 72 LYS A C 1
ATOM 530 O O . LYS A 1 72 ? 7.667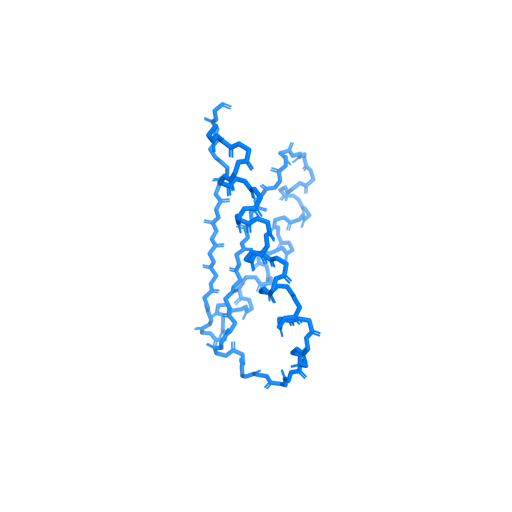 12.584 -8.349 1.00 65.88 72 LYS A O 1
ATOM 535 N N . PRO A 1 73 ? 9.621 11.962 -7.448 1.00 63.66 73 PRO A N 1
ATOM 536 C CA . PRO A 1 73 ? 9.805 13.242 -6.769 1.00 63.66 73 PRO A CA 1
ATOM 537 C C . PRO A 1 73 ? 9.934 14.388 -7.787 1.00 63.66 73 PRO A C 1
ATOM 539 O O . PRO A 1 73 ? 10.517 14.202 -8.862 1.00 63.66 73 PRO A O 1
ATOM 542 N N . LEU A 1 74 ? 9.402 15.568 -7.429 1.00 58.75 74 LEU A N 1
ATOM 543 C CA . LEU A 1 74 ? 9.754 16.822 -8.095 1.00 58.75 74 LEU A CA 1
ATOM 544 C C 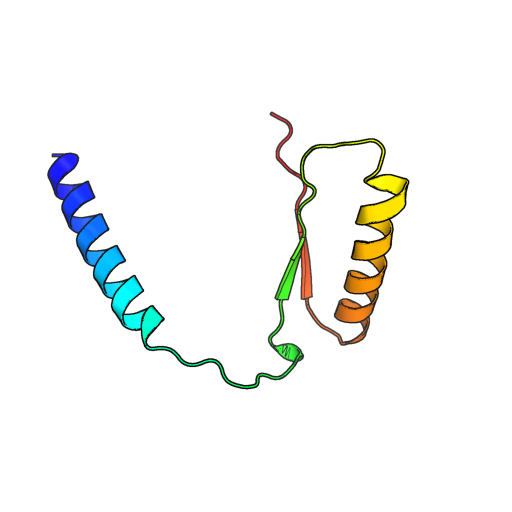. LEU A 1 74 ? 11.269 16.976 -7.960 1.00 58.75 74 LEU A C 1
ATOM 546 O O . LEU A 1 74 ? 11.780 17.135 -6.854 1.00 58.75 74 LEU A O 1
ATOM 550 N N . SER A 1 75 ? 11.978 16.885 -9.076 1.00 53.19 75 SER A N 1
ATOM 551 C CA . SER A 1 75 ? 13.346 17.374 -9.183 1.00 53.19 75 SER A CA 1
ATOM 552 C C . SER A 1 75 ? 13.274 18.901 -9.215 1.00 53.19 75 SER A C 1
ATOM 554 O O . SER A 1 75 ? 13.126 19.480 -10.291 1.00 53.19 75 SER A O 1
ATOM 556 N N . LEU A 1 76 ? 13.252 19.510 -8.026 1.00 41.16 76 LEU A N 1
ATOM 557 C CA . LEU A 1 76 ? 13.624 20.906 -7.793 1.00 41.16 76 LEU A CA 1
ATOM 558 C C . LEU A 1 76 ? 15.080 20.934 -7.333 1.00 41.16 76 LEU A C 1
ATOM 560 O O . LEU A 1 76 ? 15.414 20.097 -6.463 1.00 41.16 76 LEU A O 1
#

Secondary structure (DSSP, 8-state):
-HHHHHHHHHHHHHHHHHHHHTPPP----GGG-EEEEE--S--TTIIIIIHHHHHHHHHHHHHTT-EEEEE-----

pLDDT: mean 89.51, std 11.01, range [41.16, 98.0]

Sequence (76 aa):
MIIKHCKRGTRIAQRMVSEASELKREPHPLSNLTVSIKCGASDTTLGIASNPAVGEVVDTIIGHGETVIFGKPLSL